Protein AF-A0A671NTY6-F1 (afdb_monomer)

Radius of gyration: 23.22 Å; Cα contacts (8 Å, |Δi|>4): 77; chains: 1; bounding box: 77×32×50 Å

Solvent-accessible surface area (backbone atoms only — not comparable to full-atom values): 9173 Å² total; per-residue (Å²): 123,70,71,63,56,53,53,53,52,53,52,50,50,51,52,50,50,53,51,52,51,48,60,67,63,70,44,87,63,73,70,54,90,64,64,76,49,71,64,59,56,48,35,52,51,48,55,61,68,71,50,69,93,85,66,81,59,80,90,78,82,68,70,74,53,87,90,51,51,73,67,56,34,52,62,60,28,51,63,40,53,51,49,42,53,71,71,69,61,78,55,59,85,88,37,67,64,29,51,35,51,49,51,52,47,52,45,53,53,48,38,56,76,56,50,62,62,73,78,81,52,56,93,71,52,38,65,61,52,53,58,55,63,70,72,64,84,76,87,84,88,84,73,76,70,87,129

Mean predicted aligned error: 14.34 Å

pLDDT: mean 73.39, std 19.18, range [34.59, 98.19]

Structure (mmCIF, N/CA/C/O backbone):
data_AF-A0A671NTY6-F1
#
_entry.id   AF-A0A671NTY6-F1
#
loop_
_atom_site.group_PDB
_atom_site.id
_atom_site.type_symbol
_atom_site.label_atom_id
_atom_site.label_alt_id
_atom_site.label_comp_id
_atom_site.label_asym_id
_atom_site.label_entity_id
_atom_site.label_seq_id
_atom_site.pdbx_PDB_ins_code
_atom_site.Cartn_x
_atom_site.Cartn_y
_atom_site.Cartn_z
_atom_site.occupancy
_atom_site.B_iso_or_equiv
_atom_site.auth_seq_id
_atom_site.auth_comp_id
_atom_site.auth_asym_id
_atom_site.auth_atom_id
_atom_site.pdbx_PDB_model_num
ATOM 1 N N . SER A 1 1 ? -51.303 20.028 30.427 1.00 51.41 1 SER A N 1
ATOM 2 C CA . SER A 1 1 ? -50.524 18.820 30.776 1.00 51.41 1 SER A CA 1
ATOM 3 C C . SER A 1 1 ? -50.197 17.916 29.579 1.00 51.41 1 SER A C 1
ATOM 5 O O . SER A 1 1 ? -49.236 17.171 29.682 1.00 51.41 1 SER A O 1
ATOM 7 N N . GLY A 1 2 ? -50.899 17.985 28.432 1.00 43.72 2 GLY A N 1
ATOM 8 C CA . GLY A 1 2 ? -50.622 17.120 27.263 1.00 43.72 2 GLY A CA 1
ATOM 9 C C . GLY A 1 2 ? -49.342 17.427 26.463 1.00 43.72 2 GLY A C 1
ATOM 10 O O . GLY A 1 2 ? -48.700 16.509 25.963 1.00 43.72 2 GLY A O 1
ATOM 11 N N . SER A 1 3 ? -48.908 18.691 26.387 1.00 46.50 3 SER A N 1
ATOM 12 C CA . SER A 1 3 ? -47.759 19.094 25.550 1.00 46.50 3 SER A CA 1
ATOM 13 C C . SER A 1 3 ? -46.385 18.719 26.132 1.00 46.50 3 SER A C 1
ATOM 15 O O . SER A 1 3 ? -45.440 18.498 25.382 1.00 46.50 3 SER A O 1
ATOM 17 N N . GLN A 1 4 ? -46.263 18.608 27.462 1.00 44.25 4 GLN A N 1
ATOM 18 C CA . GLN A 1 4 ? -45.013 18.200 28.128 1.00 44.25 4 GLN A CA 1
ATOM 19 C C . GLN A 1 4 ? -44.757 16.687 28.018 1.00 44.25 4 GLN A C 1
ATOM 21 O O . GLN A 1 4 ? -43.608 16.267 27.890 1.00 44.25 4 GLN A O 1
ATOM 26 N N . VAL A 1 5 ? -45.818 15.870 28.007 1.00 49.50 5 VAL A N 1
ATOM 27 C CA . VAL A 1 5 ? -45.726 14.405 27.870 1.00 49.50 5 VAL A CA 1
ATOM 28 C C . VAL A 1 5 ? -45.289 14.015 26.454 1.00 49.50 5 VAL A C 1
ATOM 30 O O . VAL A 1 5 ? -44.430 13.147 26.294 1.00 49.50 5 VAL A O 1
ATOM 33 N N . LEU A 1 6 ? -45.802 14.714 25.431 1.00 50.19 6 LEU A N 1
ATOM 34 C CA . LEU A 1 6 ? -45.400 14.511 24.035 1.00 50.19 6 LEU A CA 1
ATOM 35 C C . LEU A 1 6 ? -43.911 14.841 23.821 1.00 50.19 6 LEU A C 1
ATOM 37 O O . LEU A 1 6 ? -43.181 14.055 23.222 1.00 50.19 6 LEU A O 1
ATOM 41 N N . ALA A 1 7 ? -43.435 15.963 24.374 1.00 54.25 7 ALA A N 1
ATOM 42 C CA . ALA A 1 7 ? -42.035 16.384 24.262 1.00 54.25 7 ALA A CA 1
ATOM 43 C C . ALA A 1 7 ? -41.061 15.415 24.959 1.00 54.25 7 ALA A C 1
ATOM 45 O O . ALA A 1 7 ? -39.981 15.131 24.436 1.00 54.25 7 ALA A O 1
ATOM 46 N N . HIS A 1 8 ? -41.446 14.870 26.118 1.00 52.56 8 HIS A N 1
ATOM 47 C CA . HIS A 1 8 ? -40.643 13.876 26.833 1.00 52.56 8 HIS A CA 1
ATOM 48 C C . HIS A 1 8 ? -40.546 12.559 26.047 1.00 52.56 8 HIS A C 1
ATOM 50 O O . HIS A 1 8 ? -39.458 11.999 25.914 1.00 52.56 8 HIS A O 1
ATOM 56 N N . SER A 1 9 ? -41.658 12.103 25.462 1.00 56.59 9 SER A N 1
ATOM 57 C CA . SER A 1 9 ? -41.706 10.878 24.656 1.00 56.59 9 SER A CA 1
ATOM 58 C C . SER A 1 9 ? -40.853 10.983 23.378 1.00 56.59 9 SER A C 1
ATOM 60 O O . SER A 1 9 ? -40.086 10.069 23.076 1.00 56.59 9 SER A O 1
ATOM 62 N N . VAL A 1 10 ? -40.873 12.136 22.695 1.00 69.56 10 VAL A N 1
ATOM 63 C CA . VAL A 1 10 ? -40.034 12.399 21.507 1.00 69.56 10 VAL A CA 1
ATOM 64 C C . VAL A 1 10 ? -38.544 12.462 21.861 1.00 69.56 10 VAL A C 1
ATOM 66 O O . VAL A 1 10 ? -37.714 11.909 21.142 1.00 69.56 10 VAL A O 1
ATOM 69 N N . ARG A 1 11 ? -38.183 13.083 22.991 1.00 72.06 11 ARG A N 1
ATOM 70 C CA . ARG A 1 11 ? -36.784 13.174 23.440 1.00 72.06 11 ARG A CA 1
ATOM 71 C C . ARG A 1 11 ? -36.195 11.800 23.771 1.00 72.06 11 ARG A C 1
ATOM 73 O O . ARG A 1 11 ? -35.061 11.527 23.384 1.00 72.06 11 ARG A O 1
ATOM 80 N N . HIS A 1 12 ? -36.962 10.936 24.438 1.00 73.19 12 HIS A N 1
ATOM 81 C CA . HIS A 1 12 ? -36.549 9.553 24.716 1.00 73.19 12 HIS A CA 1
ATOM 82 C C . HIS A 1 12 ? -36.411 8.729 23.442 1.00 73.19 12 HIS A C 1
ATOM 84 O O . HIS A 1 12 ? -35.427 8.007 23.305 1.00 73.19 12 HIS A O 1
ATOM 90 N N . LEU A 1 13 ? -37.328 8.891 22.484 1.00 76.38 13 LEU A N 1
ATOM 91 C CA . LEU A 1 13 ? -37.248 8.220 21.188 1.00 76.38 13 LEU A CA 1
ATOM 92 C C . LEU A 1 13 ? -35.994 8.643 20.407 1.00 76.38 13 LEU A C 1
ATOM 94 O O . LEU A 1 13 ? -35.284 7.788 19.889 1.00 76.38 13 LEU A O 1
ATOM 98 N N . CYS A 1 14 ? -35.666 9.939 20.380 1.00 77.56 14 CYS A N 1
ATOM 99 C CA . CYS A 1 14 ? -34.442 10.433 19.745 1.00 77.56 14 CYS A CA 1
ATOM 100 C C . CYS A 1 14 ? -33.175 9.893 20.420 1.00 77.56 14 CYS A C 1
ATOM 102 O O . CYS A 1 14 ? -32.259 9.465 19.726 1.00 77.56 14 CYS A O 1
ATOM 104 N N . ILE A 1 15 ? -33.116 9.874 21.756 1.00 76.31 15 ILE A N 1
ATOM 105 C CA . ILE A 1 15 ? -31.965 9.323 22.490 1.00 76.31 15 ILE A CA 1
ATOM 106 C C . ILE A 1 15 ? -31.821 7.821 22.215 1.00 76.31 15 ILE A C 1
ATOM 108 O O . ILE A 1 15 ? -30.713 7.360 21.951 1.00 76.31 15 ILE A O 1
ATOM 112 N N . PHE A 1 16 ? -32.928 7.071 22.201 1.00 77.88 16 PHE A N 1
ATOM 113 C CA . PHE A 1 16 ? -32.929 5.653 21.837 1.00 77.88 16 PHE A CA 1
ATOM 114 C C . PHE A 1 16 ? -32.452 5.427 20.405 1.00 77.88 16 PHE A C 1
ATOM 116 O O . PHE A 1 16 ? -31.610 4.564 20.187 1.00 77.88 16 PHE A O 1
ATOM 123 N N . LEU A 1 17 ? -32.923 6.218 19.438 1.00 76.31 17 LEU A N 1
ATOM 124 C CA . LEU A 1 17 ? -32.464 6.132 18.051 1.00 76.31 17 LEU A CA 1
ATOM 125 C C . LEU A 1 17 ? -30.962 6.409 17.954 1.00 76.31 17 LEU A C 1
ATOM 127 O O . LEU A 1 17 ? -30.249 5.617 17.349 1.00 76.31 17 LEU A O 1
ATOM 131 N N . ILE A 1 18 ? -30.460 7.467 18.597 1.00 73.75 18 ILE A N 1
ATOM 132 C CA . ILE A 1 18 ? -29.028 7.807 18.617 1.00 73.75 18 ILE A CA 1
ATOM 133 C C . ILE A 1 18 ? -28.205 6.673 19.245 1.00 73.75 18 ILE A C 1
ATOM 135 O O . ILE A 1 18 ? -27.191 6.269 18.680 1.00 73.75 18 ILE A O 1
ATOM 139 N N . LEU A 1 19 ? -28.658 6.105 20.367 1.00 68.31 19 LEU A N 1
ATOM 140 C CA . LEU A 1 19 ? -28.009 4.964 21.021 1.00 68.31 19 LEU A CA 1
ATOM 141 C C . LEU A 1 19 ? -28.031 3.708 20.140 1.00 68.31 19 LEU A C 1
ATOM 143 O O . LEU A 1 19 ? -27.002 3.050 20.007 1.00 68.31 19 LEU A O 1
ATOM 147 N N . CYS A 1 20 ? -29.154 3.397 19.489 1.00 66.00 20 CYS A N 1
ATOM 148 C CA . CYS A 1 20 ? -29.262 2.291 18.537 1.00 66.00 20 CYS A CA 1
ATOM 149 C C . CYS A 1 20 ? -28.345 2.497 17.325 1.00 66.00 20 CYS A C 1
ATOM 151 O O . CYS A 1 20 ? -27.676 1.556 16.907 1.00 66.00 20 CYS A O 1
ATOM 153 N N . PHE A 1 21 ? -28.250 3.720 16.799 1.00 58.72 21 PHE A N 1
ATOM 154 C CA . PHE A 1 21 ? -27.309 4.065 15.735 1.00 58.72 21 PHE A CA 1
ATOM 155 C C . PHE A 1 21 ? -25.860 3.882 16.191 1.00 58.72 21 PHE A C 1
ATOM 157 O O . PHE A 1 21 ? -25.085 3.263 15.468 1.00 58.72 21 PHE A O 1
ATOM 164 N N . HIS A 1 22 ? -25.503 4.327 17.399 1.00 57.03 22 HIS A N 1
ATOM 165 C CA . HIS A 1 22 ? -24.177 4.089 17.973 1.00 57.03 22 HIS A CA 1
ATOM 166 C C . HIS A 1 22 ? -23.882 2.599 18.170 1.00 57.03 22 HIS A C 1
ATOM 168 O O . HIS A 1 22 ? -22.777 2.173 17.859 1.00 57.03 22 HIS A O 1
ATOM 174 N N . LEU A 1 23 ? -24.851 1.796 18.617 1.00 55.19 23 LEU A N 1
ATOM 175 C CA . LEU A 1 23 ? -24.705 0.343 18.772 1.00 55.19 23 LEU A CA 1
ATOM 176 C C . LEU A 1 23 ? -24.531 -0.381 17.428 1.00 55.19 23 LEU A C 1
ATOM 178 O O . LEU A 1 23 ? -23.712 -1.293 17.336 1.00 55.19 23 LEU A O 1
ATOM 182 N N . VAL A 1 24 ? -25.236 0.047 16.376 1.00 53.94 24 VAL A N 1
ATOM 183 C CA . VAL A 1 24 ? -25.074 -0.487 15.009 1.00 53.94 24 VAL A CA 1
ATOM 184 C C . VAL A 1 24 ? -23.729 -0.068 14.394 1.00 53.94 24 VAL A C 1
ATOM 186 O O . VAL A 1 24 ? -23.149 -0.831 13.626 1.00 53.94 24 VAL A O 1
ATOM 189 N N . TYR A 1 25 ? -23.198 1.104 14.761 1.00 51.38 25 TYR A N 1
ATOM 190 C CA . TYR A 1 25 ? -21.900 1.611 14.290 1.00 51.38 25 TYR A CA 1
ATOM 191 C C . TYR A 1 25 ? -20.695 1.205 15.161 1.00 51.38 25 TYR A C 1
ATOM 193 O O . TYR A 1 25 ? -19.554 1.442 14.764 1.00 51.38 25 TYR A O 1
ATOM 201 N N . ALA A 1 26 ? -20.923 0.625 16.346 1.00 49.25 26 ALA A N 1
ATOM 202 C CA . ALA A 1 26 ? -19.874 0.229 17.294 1.00 49.25 26 ALA A CA 1
ATOM 203 C C . ALA A 1 26 ? -19.264 -1.155 17.006 1.00 49.25 26 ALA A C 1
ATOM 205 O O . ALA A 1 26 ? -18.250 -1.516 17.602 1.00 49.25 26 ALA A O 1
ATOM 206 N N . GLY A 1 27 ? -19.840 -1.931 16.087 1.00 50.47 27 GLY A N 1
ATOM 207 C CA . GLY A 1 27 ? -19.183 -3.100 15.504 1.00 50.47 27 GLY A CA 1
ATOM 208 C C . GLY A 1 27 ? -18.449 -2.678 14.238 1.00 50.47 27 GLY A C 1
ATOM 209 O O . GLY A 1 27 ? -19.043 -1.983 13.422 1.00 50.47 27 GLY A O 1
ATOM 210 N N . VAL A 1 28 ? -17.179 -3.072 14.077 1.00 51.84 28 VAL A N 1
ATOM 211 C CA . VAL A 1 28 ? -16.362 -2.834 12.866 1.00 51.84 28 VAL A CA 1
ATOM 212 C C . VAL A 1 28 ? -17.249 -2.925 11.609 1.00 51.84 28 VAL A C 1
ATOM 214 O O . VAL A 1 28 ? -17.723 -4.019 11.292 1.00 51.84 28 VAL A O 1
ATOM 217 N N . PRO A 1 29 ? -17.557 -1.803 10.933 1.00 47.38 29 PRO A N 1
ATOM 218 C CA . PRO A 1 29 ? -18.609 -1.794 9.933 1.00 47.38 29 PRO A CA 1
ATOM 219 C C . PRO A 1 29 ? -18.106 -2.458 8.648 1.00 47.38 29 PRO A C 1
ATOM 221 O O . PRO A 1 29 ? -17.091 -2.058 8.089 1.00 47.38 29 PRO A O 1
ATOM 224 N N . GLY A 1 30 ? -18.852 -3.435 8.131 1.00 58.53 30 GLY A N 1
ATOM 225 C CA . GLY A 1 30 ? -18.790 -3.836 6.721 1.00 58.53 30 GLY A CA 1
ATOM 226 C C . GLY A 1 30 ? -17.400 -4.239 6.158 1.00 58.53 30 GLY A C 1
ATOM 227 O O . GLY A 1 30 ? -16.625 -4.896 6.840 1.00 58.53 30 GLY A O 1
ATOM 228 N N . PRO A 1 31 ? -17.107 -3.931 4.877 1.00 69.12 31 PRO A N 1
ATOM 229 C CA . PRO A 1 31 ? -16.383 -4.704 3.830 1.00 69.12 31 PRO A CA 1
ATOM 230 C C . PRO A 1 31 ? -14.957 -5.241 4.093 1.00 69.12 31 PRO A C 1
ATOM 232 O O . PRO A 1 31 ? -14.415 -5.945 3.237 1.00 69.12 31 PRO A O 1
ATOM 235 N N . CYS A 1 32 ? -14.358 -4.993 5.257 1.00 80.19 32 CYS A N 1
ATOM 236 C CA . CYS A 1 32 ? -12.950 -5.262 5.576 1.00 80.19 32 CYS A CA 1
ATOM 237 C C . CYS A 1 32 ? -12.496 -6.707 5.333 1.00 80.19 32 CYS A C 1
ATOM 239 O O . CYS A 1 32 ? -11.388 -6.945 4.850 1.00 80.19 32 CYS A O 1
ATOM 241 N N . LYS A 1 33 ? -13.371 -7.681 5.621 1.00 79.75 33 LYS A N 1
ATOM 242 C CA . LYS A 1 33 ? -13.104 -9.115 5.412 1.00 79.75 33 LYS A CA 1
ATOM 243 C C . LYS A 1 33 ? -12.752 -9.446 3.956 1.00 79.75 33 LYS A C 1
ATOM 245 O O . LYS A 1 33 ? -12.036 -10.411 3.708 1.00 79.75 33 LYS A O 1
ATOM 250 N N . HIS A 1 34 ? -13.259 -8.658 3.010 1.00 82.81 34 HIS A N 1
ATOM 251 C CA . HIS A 1 34 ? -13.113 -8.887 1.575 1.00 82.81 34 HIS A CA 1
ATOM 252 C C . HIS A 1 34 ? -12.301 -7.791 0.868 1.00 82.81 34 HIS A C 1
ATOM 254 O O . HIS A 1 34 ? -12.177 -7.829 -0.354 1.00 82.81 34 HIS A O 1
ATOM 260 N N . SER A 1 35 ? -11.721 -6.833 1.605 1.00 87.00 35 SER A N 1
ATOM 261 C CA . SER A 1 35 ? -10.955 -5.729 1.010 1.00 87.00 35 SER A CA 1
ATOM 262 C C . SER A 1 35 ? -9.667 -6.212 0.339 1.00 87.00 35 SER A C 1
ATOM 264 O O . SER A 1 35 ? -9.295 -5.711 -0.720 1.00 87.00 35 SER A O 1
ATOM 266 N N . VAL A 1 36 ? -8.991 -7.215 0.910 1.00 89.00 36 VAL A N 1
ATOM 267 C CA . VAL A 1 36 ? -7.816 -7.842 0.288 1.00 89.00 36 VAL A CA 1
ATOM 268 C C . VAL A 1 36 ? -8.265 -9.022 -0.569 1.00 89.00 36 VAL A C 1
ATOM 270 O O . VAL A 1 36 ? -8.825 -9.991 -0.065 1.00 89.00 36 VAL A O 1
ATOM 273 N N . THR A 1 37 ? -7.993 -8.956 -1.871 1.00 91.94 37 THR A N 1
ATOM 274 C CA . THR A 1 37 ? -8.345 -9.989 -2.846 1.00 91.94 37 THR A CA 1
ATOM 275 C C . THR A 1 37 ? -7.089 -10.672 -3.390 1.00 91.94 37 THR A C 1
ATOM 277 O O . THR A 1 37 ? -5.963 -10.201 -3.207 1.00 91.94 37 THR A O 1
ATOM 280 N N . GLN A 1 38 ? -7.279 -11.780 -4.109 1.00 95.00 38 GLN A N 1
ATOM 281 C CA . GLN A 1 38 ? -6.190 -12.487 -4.784 1.00 95.00 38 GLN A CA 1
ATOM 282 C C . GLN A 1 38 ? -5.473 -11.616 -5.831 1.00 95.00 38 GLN A C 1
ATOM 284 O O . GLN A 1 38 ? -4.264 -11.764 -6.009 1.00 95.00 38 GLN A O 1
ATOM 289 N N . ASP A 1 39 ? -6.182 -10.695 -6.492 1.00 95.81 39 ASP A N 1
ATOM 290 C CA . ASP A 1 39 ? -5.581 -9.803 -7.491 1.00 95.81 39 ASP A CA 1
ATOM 291 C C . ASP A 1 39 ? -4.535 -8.872 -6.862 1.00 95.81 39 ASP A C 1
ATOM 293 O O . ASP A 1 39 ? -3.440 -8.720 -7.399 1.00 95.81 39 ASP A O 1
ATOM 297 N N . HIS A 1 40 ? -4.799 -8.352 -5.657 1.00 94.06 40 HIS A N 1
ATOM 298 C CA . HIS A 1 40 ? -3.826 -7.538 -4.923 1.00 94.06 40 HIS A CA 1
ATOM 299 C C . HIS A 1 40 ? -2.531 -8.317 -4.637 1.00 94.06 40 HIS A C 1
ATOM 301 O O . HIS A 1 40 ? -1.430 -7.809 -4.862 1.00 94.06 40 HIS A O 1
ATOM 307 N N . LEU A 1 41 ? -2.645 -9.577 -4.205 1.00 94.62 41 LEU A N 1
ATOM 308 C CA . LEU A 1 41 ? -1.486 -10.443 -3.953 1.00 94.62 41 LEU A CA 1
ATOM 309 C C . LEU A 1 41 ? -0.721 -10.761 -5.245 1.00 94.62 41 LEU A C 1
ATOM 311 O O . LEU A 1 41 ? 0.512 -10.832 -5.249 1.00 94.62 41 LEU A O 1
ATOM 315 N N . LEU A 1 42 ? -1.441 -10.933 -6.355 1.00 96.06 42 LEU A N 1
ATOM 316 C CA . LEU A 1 42 ? -0.840 -11.171 -7.660 1.00 96.06 42 LEU A CA 1
ATOM 317 C C . LEU A 1 42 ? -0.093 -9.933 -8.170 1.00 96.06 42 LEU A C 1
ATOM 319 O O . LEU A 1 42 ? 1.029 -10.071 -8.656 1.00 96.06 42 LEU A O 1
ATOM 323 N N . ASN A 1 43 ? -0.661 -8.740 -8.003 1.00 95.12 43 ASN A N 1
ATOM 324 C CA . ASN A 1 43 ? -0.017 -7.470 -8.340 1.00 95.12 43 ASN A CA 1
ATOM 325 C C . ASN A 1 43 ? 1.282 -7.278 -7.544 1.00 95.12 43 ASN A C 1
ATOM 327 O O . ASN A 1 43 ? 2.312 -6.960 -8.137 1.00 95.12 43 ASN A O 1
ATOM 331 N N . LEU A 1 44 ? 1.287 -7.587 -6.241 1.00 92.56 44 LEU A N 1
ATOM 332 C CA . LEU A 1 44 ? 2.510 -7.575 -5.429 1.00 92.56 44 LEU A CA 1
ATOM 333 C C . LEU A 1 44 ? 3.558 -8.574 -5.946 1.00 92.56 44 LEU A C 1
ATOM 335 O O . LEU A 1 44 ? 4.722 -8.220 -6.132 1.00 92.56 44 LEU A O 1
ATOM 339 N N . ARG A 1 45 ? 3.155 -9.818 -6.235 1.00 93.62 45 ARG A N 1
ATOM 340 C CA . ARG A 1 45 ? 4.065 -10.835 -6.787 1.00 93.62 45 ARG A CA 1
ATOM 341 C C . ARG A 1 45 ? 4.656 -10.404 -8.132 1.00 93.62 45 ARG A C 1
ATOM 343 O O . ARG A 1 45 ? 5.831 -10.670 -8.376 1.00 93.62 45 ARG A O 1
ATOM 350 N N . ARG A 1 46 ? 3.865 -9.770 -9.003 1.00 95.12 46 ARG A N 1
ATOM 351 C CA . ARG A 1 46 ? 4.336 -9.230 -10.289 1.00 95.12 46 ARG A CA 1
ATOM 352 C C . ARG A 1 46 ? 5.367 -8.126 -10.073 1.00 95.12 46 ARG A C 1
ATOM 354 O O . ARG A 1 46 ? 6.434 -8.196 -10.668 1.00 95.12 46 ARG A O 1
ATOM 361 N N . LEU A 1 47 ? 5.103 -7.184 -9.164 1.00 92.00 47 LEU A N 1
ATOM 362 C CA . LEU A 1 47 ? 6.060 -6.127 -8.821 1.00 92.00 47 LEU A CA 1
ATOM 363 C C . LEU A 1 47 ? 7.403 -6.693 -8.343 1.00 92.00 47 LEU A C 1
ATOM 365 O O . LEU A 1 47 ? 8.435 -6.217 -8.802 1.00 92.00 47 LEU A O 1
ATOM 369 N N . ILE A 1 48 ? 7.395 -7.726 -7.491 1.00 87.69 48 ILE A N 1
ATOM 370 C CA . ILE A 1 48 ? 8.619 -8.396 -7.012 1.00 87.69 48 ILE A CA 1
ATOM 371 C C . ILE A 1 48 ? 9.366 -9.070 -8.168 1.00 87.69 48 ILE A C 1
ATOM 373 O O . ILE A 1 48 ? 10.573 -8.900 -8.308 1.00 87.69 48 ILE A O 1
ATOM 377 N N . LYS A 1 49 ? 8.656 -9.826 -9.014 1.00 89.75 49 LYS A N 1
ATOM 378 C CA . LYS A 1 49 ? 9.266 -10.545 -10.143 1.00 89.75 49 LYS A CA 1
ATOM 379 C C . LYS A 1 49 ? 9.841 -9.621 -11.213 1.00 89.75 49 LYS A C 1
ATOM 381 O O . LYS A 1 49 ? 10.772 -10.019 -11.901 1.00 89.75 49 LYS A O 1
ATOM 386 N N . ASN A 1 50 ? 9.278 -8.425 -11.354 1.00 90.19 50 ASN A N 1
ATOM 387 C CA . ASN A 1 50 ? 9.704 -7.451 -12.351 1.00 90.19 50 ASN A CA 1
ATOM 388 C C . ASN A 1 50 ? 10.934 -6.640 -11.904 1.00 90.19 50 ASN A C 1
ATOM 390 O O . ASN A 1 50 ? 11.410 -5.815 -12.682 1.00 90.19 50 ASN A O 1
ATOM 394 N N . GLN A 1 51 ? 11.447 -6.848 -10.683 1.00 82.94 51 GLN A N 1
ATOM 395 C CA . GLN A 1 51 ? 12.689 -6.213 -10.240 1.00 82.94 51 GLN A CA 1
ATOM 396 C C . GLN A 1 51 ? 13.918 -6.907 -10.832 1.00 82.94 51 GLN A C 1
ATOM 398 O O . GLN A 1 51 ? 13.956 -8.128 -10.995 1.00 82.94 51 GLN A O 1
ATOM 403 N N . LEU A 1 52 ? 14.952 -6.114 -11.116 1.00 79.25 52 LEU A N 1
ATOM 404 C CA . LEU A 1 52 ? 16.259 -6.627 -11.517 1.00 79.25 52 LEU A CA 1
ATOM 405 C C . LEU A 1 52 ? 16.890 -7.415 -10.361 1.00 79.25 52 LEU A C 1
ATOM 407 O O . LEU A 1 52 ? 16.890 -6.958 -9.222 1.00 79.25 52 LEU A O 1
ATOM 411 N N . GLN A 1 53 ? 17.471 -8.580 -10.664 1.00 71.81 53 GLN A N 1
ATOM 412 C CA . GLN A 1 53 ? 18.123 -9.424 -9.652 1.00 71.81 53 GLN A CA 1
ATOM 413 C C . GLN A 1 53 ? 19.408 -8.797 -9.079 1.00 71.81 53 GLN A C 1
ATOM 415 O O . GLN A 1 53 ? 19.756 -9.079 -7.940 1.00 71.81 53 GLN A O 1
ATOM 420 N N . ASN A 1 54 ? 20.065 -7.907 -9.834 1.00 71.38 54 ASN A N 1
ATOM 421 C CA . ASN A 1 54 ? 21.279 -7.187 -9.431 1.00 71.38 54 ASN A CA 1
ATOM 422 C C . ASN A 1 54 ? 20.999 -5.676 -9.332 1.00 71.38 54 ASN A C 1
ATOM 424 O O . ASN A 1 54 ? 21.515 -4.886 -10.121 1.00 71.38 54 ASN A O 1
ATOM 428 N N . GLY A 1 55 ? 20.096 -5.293 -8.427 1.00 69.31 55 GLY A N 1
ATOM 429 C CA . GLY A 1 55 ? 19.689 -3.899 -8.215 1.00 69.31 55 GLY A CA 1
ATOM 430 C C . GLY A 1 55 ? 20.629 -3.090 -7.309 1.00 69.31 55 GLY A C 1
ATOM 431 O O . GLY A 1 55 ? 21.587 -3.615 -6.749 1.00 69.31 55 GLY A O 1
ATOM 432 N N . CYS A 1 56 ? 20.326 -1.797 -7.156 1.00 79.12 56 CYS A N 1
ATOM 433 C CA . CYS A 1 56 ? 20.949 -0.917 -6.162 1.00 79.12 56 CYS A CA 1
ATOM 434 C C . CYS A 1 56 ? 20.206 -0.990 -4.815 1.00 79.12 56 CYS A C 1
ATOM 436 O O . CYS A 1 56 ? 19.037 -1.382 -4.759 1.0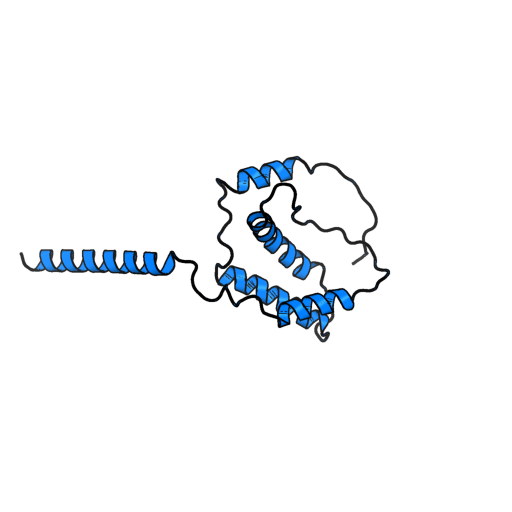0 79.12 56 CYS A O 1
ATOM 438 N N . SER A 1 57 ? 20.876 -0.596 -3.731 1.00 83.19 57 SER A N 1
ATOM 439 C CA . SER A 1 57 ? 20.260 -0.475 -2.405 1.00 83.19 57 SER A CA 1
ATOM 440 C C . SER A 1 57 ? 19.537 0.860 -2.259 1.00 83.19 57 SER A C 1
ATOM 442 O O . SER A 1 57 ? 20.067 1.900 -2.639 1.00 83.19 57 SER A O 1
ATOM 444 N N . ILE A 1 58 ? 18.352 0.843 -1.652 1.00 80.50 58 ILE A N 1
ATOM 445 C CA . ILE A 1 58 ? 17.619 2.054 -1.268 1.00 80.50 58 ILE A CA 1
ATOM 446 C C . ILE A 1 58 ? 17.513 2.144 0.253 1.00 80.50 58 ILE A C 1
ATOM 448 O O . ILE A 1 58 ? 17.321 1.132 0.927 1.00 80.50 58 ILE A O 1
ATOM 452 N N . THR A 1 59 ? 17.581 3.361 0.787 1.00 83.31 59 THR A N 1
ATOM 453 C CA . THR A 1 59 ? 17.323 3.630 2.206 1.00 83.31 59 THR A CA 1
ATOM 454 C C . THR A 1 59 ? 15.895 4.121 2.376 1.00 83.31 59 THR A C 1
ATOM 456 O O . THR A 1 59 ? 15.459 5.045 1.688 1.00 83.31 59 THR A O 1
ATOM 459 N N . TYR A 1 60 ? 15.164 3.514 3.304 1.00 77.94 60 TYR A N 1
ATOM 460 C CA . TYR A 1 60 ? 13.814 3.920 3.664 1.00 77.94 60 TYR A CA 1
ATOM 461 C C . TYR A 1 60 ? 13.541 3.613 5.133 1.00 77.94 60 TYR A C 1
ATOM 463 O O . TYR A 1 60 ? 14.102 2.677 5.699 1.00 77.94 60 TYR A O 1
ATOM 471 N N . THR A 1 61 ? 12.651 4.390 5.741 1.00 83.19 61 THR A N 1
ATOM 472 C CA . THR A 1 61 ? 12.165 4.124 7.095 1.00 83.19 61 THR A CA 1
ATOM 473 C C . THR A 1 61 ? 11.009 3.135 7.034 1.00 83.19 61 THR A C 1
ATOM 475 O O . THR A 1 61 ? 10.095 3.277 6.219 1.00 83.19 61 THR A O 1
ATOM 478 N N . PHE A 1 62 ? 11.035 2.125 7.899 1.00 83.81 62 PHE A N 1
ATOM 479 C CA . PHE A 1 62 ? 9.973 1.132 7.988 1.00 83.81 62 PHE A CA 1
ATOM 480 C C . PHE A 1 62 ? 9.783 0.668 9.424 1.00 83.81 62 PHE A C 1
ATOM 482 O O . PHE A 1 62 ? 10.706 0.727 10.231 1.00 83.81 62 PHE A O 1
ATOM 489 N N . THR A 1 63 ? 8.589 0.170 9.735 1.00 81.19 63 THR A N 1
ATOM 490 C CA . THR A 1 63 ? 8.320 -0.431 11.040 1.00 81.19 63 THR A CA 1
ATOM 491 C C . THR A 1 63 ? 9.156 -1.691 11.224 1.00 81.19 63 THR A C 1
ATOM 493 O O . THR A 1 63 ? 9.067 -2.633 10.430 1.00 81.19 63 THR A O 1
ATOM 496 N N . GLU A 1 64 ? 9.907 -1.748 12.317 1.00 82.75 64 GLU A N 1
ATOM 497 C CA . GLU A 1 64 ? 10.576 -2.964 12.759 1.00 82.75 64 GLU A CA 1
ATOM 498 C C . GLU A 1 64 ? 9.647 -3.822 13.615 1.00 82.75 64 GLU A C 1
ATOM 500 O O . GLU A 1 64 ? 8.820 -3.323 14.378 1.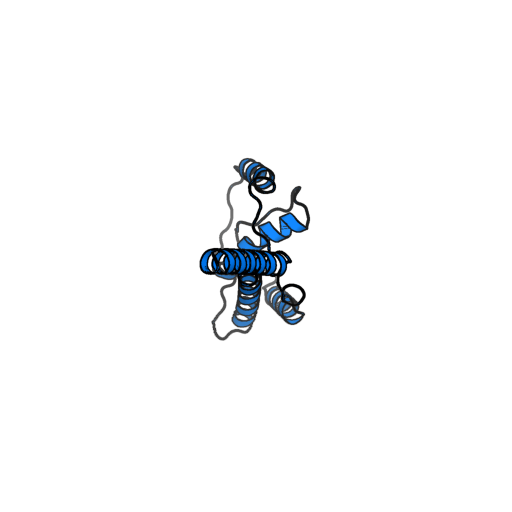00 82.75 64 GLU A O 1
ATOM 505 N N . ARG A 1 6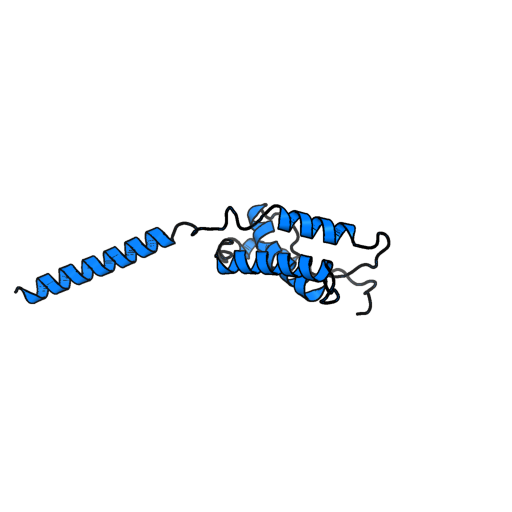5 ? 9.763 -5.147 13.483 1.00 75.94 65 ARG A N 1
ATOM 506 C CA . ARG A 1 65 ? 8.871 -6.062 14.201 1.00 75.94 65 ARG A CA 1
ATOM 507 C C . ARG A 1 65 ? 9.126 -6.062 15.703 1.00 75.94 65 ARG A C 1
ATOM 509 O O . ARG A 1 65 ? 8.158 -6.037 16.457 1.00 75.94 65 ARG A O 1
ATOM 516 N N . GLN A 1 66 ? 10.397 -6.099 16.105 1.00 83.56 66 GLN A N 1
ATOM 517 C CA . GLN A 1 66 ? 10.853 -6.128 17.499 1.00 83.56 66 GLN A CA 1
ATOM 518 C C . GLN A 1 66 ? 9.896 -6.930 18.411 1.00 83.56 66 GLN A C 1
ATOM 520 O O . GLN A 1 66 ? 9.600 -8.090 18.124 1.00 83.56 66 GLN A O 1
ATOM 525 N N . ASN A 1 67 ? 9.356 -6.299 19.458 1.00 81.69 67 ASN A N 1
ATOM 526 C CA . ASN A 1 67 ? 8.435 -6.904 20.425 1.00 81.69 67 ASN A CA 1
ATOM 527 C C . ASN A 1 67 ? 6.950 -6.611 20.131 1.00 81.69 67 ASN A C 1
ATOM 529 O O . ASN A 1 67 ? 6.084 -6.819 20.990 1.00 81.69 67 ASN A O 1
ATOM 533 N N . LEU A 1 68 ? 6.623 -6.104 18.938 1.00 75.31 68 LEU A N 1
ATOM 534 C CA . LEU A 1 68 ? 5.241 -5.844 18.551 1.00 75.31 68 LEU A CA 1
ATOM 535 C C . LEU A 1 68 ? 4.502 -7.165 18.313 1.00 75.31 68 LEU A C 1
ATOM 537 O O . LEU A 1 68 ? 4.999 -8.091 17.666 1.00 75.31 68 LEU A O 1
ATOM 541 N N . SER A 1 69 ? 3.256 -7.236 18.790 1.00 80.81 69 SER A N 1
ATOM 542 C CA . SER A 1 69 ? 2.353 -8.310 18.372 1.00 80.81 69 SER A CA 1
ATOM 543 C C . SER A 1 69 ? 2.166 -8.262 16.853 1.00 80.81 69 SER A C 1
ATOM 545 O O . SER A 1 69 ? 2.302 -7.203 16.241 1.00 80.81 69 SER A O 1
ATOM 547 N N . VAL A 1 70 ? 1.791 -9.386 16.235 1.00 79.88 70 VAL A N 1
ATOM 548 C CA . VAL A 1 70 ? 1.510 -9.430 14.786 1.00 79.88 70 VAL A CA 1
ATOM 549 C C . VAL A 1 70 ? 0.506 -8.347 14.385 1.00 79.88 70 VAL A C 1
ATOM 551 O O . VAL A 1 70 ? 0.700 -7.668 13.383 1.00 79.88 70 VAL A O 1
ATOM 554 N N . VAL A 1 71 ? -0.533 -8.138 15.198 1.00 78.62 71 VAL A N 1
ATOM 555 C CA . VAL A 1 71 ? -1.556 -7.119 14.946 1.00 78.62 71 VAL A CA 1
ATOM 556 C C . VAL A 1 71 ? -0.960 -5.712 15.025 1.00 78.62 71 VAL A C 1
ATOM 558 O O . VAL A 1 71 ? -1.148 -4.932 14.097 1.00 78.62 71 VAL A O 1
ATOM 561 N N . CYS A 1 72 ? -0.214 -5.390 16.086 1.00 76.81 72 CYS A N 1
ATOM 562 C CA . CYS A 1 72 ? 0.401 -4.067 16.250 1.00 76.81 72 CYS A CA 1
ATOM 563 C C . CYS A 1 72 ? 1.437 -3.780 15.157 1.00 76.81 72 CYS A C 1
ATOM 565 O O . CYS A 1 72 ? 1.466 -2.677 14.623 1.00 76.81 72 CYS A O 1
ATOM 567 N N . TYR A 1 73 ? 2.235 -4.780 14.779 1.00 79.75 73 TYR A N 1
ATOM 568 C CA . TYR A 1 73 ? 3.212 -4.660 13.704 1.00 79.75 73 TYR A CA 1
ATOM 569 C C . TYR A 1 73 ? 2.543 -4.332 12.369 1.00 79.75 73 TYR A C 1
ATOM 571 O O . TYR A 1 73 ? 2.939 -3.390 11.691 1.00 79.75 73 TYR A O 1
ATOM 579 N N . VAL A 1 74 ? 1.488 -5.072 12.013 1.00 83.44 74 VAL A N 1
ATOM 580 C CA . VAL A 1 74 ? 0.741 -4.826 10.776 1.00 83.44 74 VAL A CA 1
ATOM 581 C C . VAL A 1 74 ? 0.114 -3.431 10.798 1.00 83.44 74 VAL A C 1
ATOM 583 O O . VAL A 1 74 ? 0.283 -2.688 9.837 1.00 83.44 74 VAL A O 1
ATOM 586 N N . LYS A 1 75 ? -0.538 -3.026 11.896 1.00 80.69 75 LYS A N 1
ATOM 587 C CA . LYS A 1 75 ? -1.092 -1.666 12.029 1.00 80.69 75 LYS A CA 1
ATOM 588 C C . LYS A 1 75 ? -0.030 -0.583 11.809 1.00 80.69 75 LYS A C 1
ATOM 590 O O . LYS A 1 75 ? -0.274 0.354 11.053 1.00 80.69 75 LYS A O 1
ATOM 595 N N . ALA A 1 76 ? 1.128 -0.728 12.452 1.00 79.00 76 ALA A N 1
ATOM 596 C CA . ALA A 1 76 ? 2.221 0.233 12.374 1.00 79.00 76 ALA A CA 1
ATOM 597 C C . ALA A 1 76 ? 2.888 0.256 10.989 1.00 79.00 76 ALA A C 1
ATOM 599 O O . ALA A 1 76 ? 3.265 1.325 10.528 1.00 79.00 76 ALA A O 1
ATOM 600 N N . ALA A 1 77 ? 2.962 -0.879 10.285 1.00 85.19 77 ALA A N 1
ATOM 601 C CA . ALA A 1 77 ? 3.589 -0.969 8.965 1.00 85.19 77 ALA A CA 1
ATOM 602 C C . ALA A 1 77 ? 2.763 -0.328 7.836 1.00 85.19 77 ALA A C 1
ATOM 604 O O . ALA A 1 77 ? 3.332 0.165 6.863 1.00 85.19 77 ALA A O 1
ATOM 605 N N . PHE A 1 78 ? 1.429 -0.327 7.927 1.00 84.00 78 PHE A N 1
ATOM 606 C CA . PHE A 1 78 ? 0.546 0.137 6.845 1.00 84.00 78 PHE A CA 1
ATOM 607 C C . PHE A 1 78 ? 0.823 1.571 6.338 1.00 84.00 78 PHE A C 1
ATOM 609 O O . PHE A 1 78 ? 0.900 1.746 5.116 1.00 84.00 78 PHE A O 1
ATOM 616 N N . PRO A 1 79 ? 1.026 2.584 7.207 1.00 85.25 79 PRO A N 1
ATOM 617 C CA . PRO A 1 79 ? 1.429 3.924 6.784 1.00 85.25 79 PRO A CA 1
ATOM 618 C C . PRO A 1 79 ? 2.748 3.929 5.998 1.00 85.25 79 PRO A C 1
ATOM 620 O O . PRO A 1 79 ? 2.815 4.521 4.921 1.00 85.25 79 PRO A O 1
ATOM 623 N N . HIS A 1 80 ? 3.766 3.209 6.482 1.00 86.62 80 HIS A N 1
ATOM 624 C CA . HIS A 1 80 ? 5.077 3.135 5.827 1.00 86.62 80 HIS A CA 1
ATOM 625 C C . HIS A 1 80 ? 5.015 2.394 4.484 1.00 86.62 80 HIS A C 1
ATOM 627 O O . HIS A 1 80 ? 5.692 2.775 3.531 1.00 86.62 80 HIS A O 1
ATOM 633 N N . ILE A 1 81 ? 4.162 1.370 4.355 1.00 88.38 81 ILE A N 1
ATOM 634 C CA . ILE A 1 81 ? 3.914 0.707 3.064 1.00 88.38 81 ILE A CA 1
ATOM 635 C C . ILE A 1 81 ? 3.323 1.705 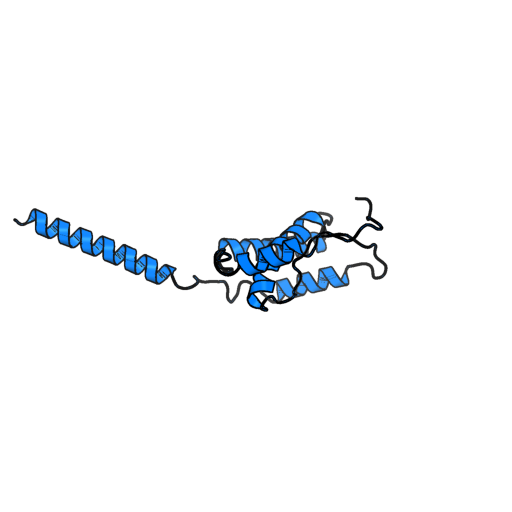2.059 1.00 88.38 81 ILE A C 1
ATOM 637 O O . ILE A 1 81 ? 3.769 1.757 0.912 1.00 88.38 81 ILE A O 1
ATOM 641 N N . LEU A 1 82 ? 2.334 2.509 2.465 1.00 90.12 82 LEU A N 1
ATOM 642 C CA . LEU A 1 82 ? 1.740 3.512 1.579 1.00 90.12 82 LEU A CA 1
ATOM 643 C C . LEU A 1 82 ? 2.761 4.579 1.166 1.00 90.12 82 LEU A C 1
ATOM 645 O O . LEU A 1 82 ? 2.809 4.966 -0.004 1.00 90.12 82 LEU A O 1
ATOM 649 N N . GLU A 1 83 ? 3.593 5.028 2.104 1.00 88.62 83 GLU A N 1
ATOM 650 C CA . GLU A 1 83 ? 4.689 5.958 1.834 1.00 88.62 83 GLU A CA 1
ATOM 651 C C . GLU A 1 83 ? 5.682 5.387 0.814 1.00 88.62 83 GLU A C 1
ATOM 653 O O . GLU A 1 83 ? 5.992 6.051 -0.179 1.00 88.62 83 GLU A O 1
ATOM 658 N N . LEU A 1 84 ? 6.119 4.137 0.986 1.00 87.94 84 LEU A N 1
ATOM 659 C CA . LEU A 1 84 ? 7.002 3.452 0.039 1.00 87.94 84 LEU A CA 1
ATOM 660 C C . LEU A 1 84 ? 6.387 3.357 -1.356 1.00 87.94 84 LEU A C 1
ATOM 662 O O . LEU A 1 84 ? 7.036 3.704 -2.347 1.00 87.94 84 LEU A O 1
ATOM 666 N N . LEU A 1 85 ? 5.120 2.945 -1.449 1.00 91.69 85 LEU A N 1
ATOM 667 C CA . LEU A 1 85 ? 4.409 2.879 -2.726 1.00 91.69 85 LEU A CA 1
ATOM 668 C C . LEU A 1 85 ? 4.327 4.259 -3.400 1.00 91.69 85 LEU A C 1
ATOM 670 O O . LEU A 1 85 ? 4.331 4.353 -4.629 1.00 91.69 85 LEU A O 1
ATOM 674 N N . ASN A 1 86 ? 4.229 5.337 -2.621 1.00 91.75 86 ASN A N 1
ATOM 675 C CA . ASN A 1 86 ? 4.158 6.704 -3.135 1.00 91.75 86 ASN A CA 1
ATOM 676 C C . ASN A 1 86 ? 5.510 7.282 -3.552 1.00 91.75 86 ASN A C 1
ATOM 678 O O . ASN A 1 86 ? 5.563 8.025 -4.532 1.00 91.75 86 ASN A O 1
ATOM 682 N N . THR A 1 87 ? 6.580 6.939 -2.843 1.00 86.94 87 THR A N 1
ATOM 683 C CA . THR A 1 87 ? 7.882 7.601 -2.991 1.00 86.94 87 THR A CA 1
ATOM 684 C C . THR A 1 87 ? 8.888 6.782 -3.794 1.00 86.94 87 THR A C 1
ATOM 686 O O . THR A 1 87 ? 9.593 7.358 -4.625 1.00 86.94 87 THR A O 1
ATOM 689 N N . GLN A 1 88 ? 8.921 5.462 -3.593 1.00 87.12 88 GLN A N 1
ATOM 690 C CA . GLN A 1 88 ? 9.934 4.567 -4.164 1.00 87.12 88 GLN A CA 1
ATOM 691 C C . GLN A 1 88 ? 9.421 3.798 -5.390 1.00 87.12 88 GLN A C 1
ATOM 693 O O . GLN A 1 88 ? 10.157 3.591 -6.349 1.00 87.12 88 GLN A O 1
ATOM 698 N N . PHE A 1 89 ? 8.137 3.426 -5.424 1.00 89.75 89 PHE A N 1
ATOM 699 C CA . PHE A 1 89 ? 7.549 2.660 -6.534 1.00 89.75 89 PHE A CA 1
ATOM 700 C C . PHE A 1 89 ? 7.114 3.589 -7.682 1.00 89.75 89 PHE A C 1
ATOM 702 O O . PHE A 1 89 ? 5.922 3.806 -7.926 1.00 89.75 89 PHE A O 1
ATOM 709 N N . ARG A 1 90 ? 8.096 4.175 -8.377 1.00 90.56 90 ARG A N 1
ATOM 710 C CA . ARG A 1 90 ? 7.887 5.108 -9.495 1.00 90.56 90 ARG A CA 1
ATOM 711 C C . ARG A 1 90 ? 8.031 4.382 -10.830 1.00 90.56 90 ARG A C 1
ATOM 713 O O . ARG A 1 90 ? 9.117 3.954 -11.198 1.00 90.56 90 ARG A O 1
ATOM 720 N N . TYR A 1 91 ? 6.933 4.296 -11.573 1.00 93.62 91 TYR A N 1
ATOM 721 C CA . TYR A 1 91 ? 6.883 3.661 -12.889 1.00 93.62 91 TYR A CA 1
ATOM 722 C C . TYR A 1 91 ? 6.240 4.597 -13.919 1.00 93.62 91 TYR A C 1
ATOM 724 O O . TYR A 1 91 ? 5.465 5.485 -13.554 1.00 93.62 91 TYR A O 1
ATOM 732 N N . ALA A 1 92 ? 6.541 4.389 -15.204 1.00 96.00 92 ALA A N 1
ATOM 733 C CA . ALA A 1 92 ? 5.895 5.108 -16.302 1.00 96.00 92 ALA A CA 1
ATOM 734 C C . ALA A 1 92 ? 4.374 4.867 -16.282 1.00 96.00 92 ALA A C 1
ATOM 736 O O . ALA A 1 92 ? 3.933 3.747 -16.022 1.00 96.00 92 ALA A O 1
ATOM 737 N N . LYS A 1 93 ? 3.568 5.913 -16.514 1.00 95.69 93 LYS A N 1
ATOM 738 C CA . LYS A 1 93 ? 2.103 5.892 -16.294 1.00 95.69 93 LYS A CA 1
ATOM 739 C C . LYS A 1 93 ? 1.355 4.858 -17.143 1.00 95.69 93 LYS A C 1
ATOM 741 O O . LYS A 1 93 ? 0.287 4.401 -16.753 1.00 95.69 93 LYS A O 1
ATOM 746 N N . ASP A 1 9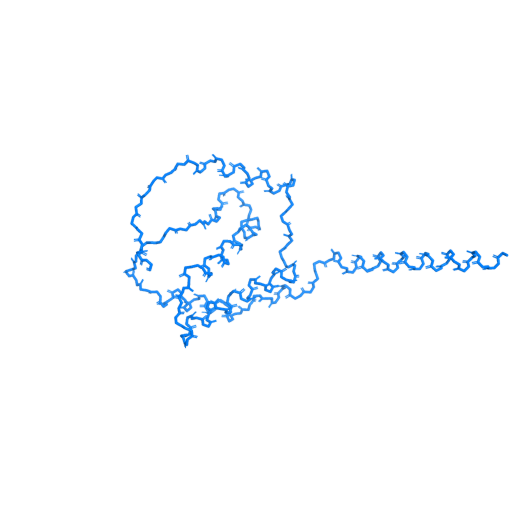4 ? 1.906 4.525 -18.296 1.00 96.31 94 ASP A N 1
ATOM 747 C CA . ASP A 1 94 ? 1.407 3.541 -19.252 1.00 96.31 94 ASP A CA 1
ATOM 748 C C . ASP A 1 94 ? 1.850 2.102 -18.932 1.00 96.31 94 ASP A C 1
ATOM 750 O O . ASP A 1 94 ? 1.332 1.155 -19.517 1.00 96.31 94 ASP A O 1
ATOM 754 N N . SER A 1 95 ? 2.767 1.912 -17.979 1.00 97.38 95 SER A N 1
ATOM 755 C CA . SER A 1 95 ? 3.271 0.588 -17.613 1.00 97.38 95 SER A CA 1
ATOM 756 C C . SER A 1 95 ? 2.310 -0.205 -16.723 1.00 97.38 95 SER A C 1
ATOM 758 O O . SER A 1 95 ? 1.598 0.328 -15.866 1.00 97.38 95 SER A O 1
ATOM 760 N N . ASP A 1 96 ? 2.374 -1.530 -16.836 1.00 97.94 96 ASP A N 1
ATOM 761 C CA . ASP A 1 96 ? 1.654 -2.432 -15.940 1.00 97.94 96 ASP A CA 1
ATOM 762 C C . ASP A 1 96 ? 2.092 -2.292 -14.475 1.00 97.94 96 ASP A C 1
ATOM 764 O O . ASP A 1 96 ? 1.249 -2.318 -13.579 1.00 97.94 96 ASP A O 1
ATOM 768 N N . ASN A 1 97 ? 3.381 -2.047 -14.211 1.00 96.50 97 ASN A N 1
ATOM 769 C CA . ASN A 1 97 ? 3.876 -1.815 -12.850 1.00 96.50 97 ASN A CA 1
ATOM 770 C C . ASN A 1 97 ? 3.232 -0.578 -12.210 1.00 96.50 97 ASN A C 1
ATOM 772 O O . ASN A 1 97 ? 2.873 -0.619 -11.032 1.00 96.50 97 ASN A O 1
ATOM 776 N N . TYR A 1 98 ? 3.008 0.492 -12.982 1.00 97.69 98 TYR A N 1
ATOM 777 C CA . TYR A 1 98 ? 2.261 1.657 -12.505 1.00 97.69 98 TYR A CA 1
ATOM 778 C C . TYR A 1 98 ? 0.831 1.278 -12.105 1.00 97.69 98 TYR A C 1
ATOM 780 O O . TYR A 1 98 ? 0.373 1.644 -11.019 1.00 97.69 98 TYR A O 1
ATOM 788 N N . ARG A 1 99 ? 0.143 0.480 -12.932 1.00 98.19 99 ARG A N 1
ATOM 789 C CA . ARG A 1 99 ? -1.215 -0.011 -12.641 1.00 98.19 99 ARG A CA 1
ATOM 790 C C . ARG A 1 99 ? -1.253 -0.885 -11.384 1.00 98.19 99 ARG A C 1
ATOM 792 O O . ARG A 1 99 ? -2.133 -0.694 -10.543 1.00 98.19 99 ARG A O 1
ATOM 799 N N . TYR A 1 100 ? -0.290 -1.791 -11.216 1.00 97.94 100 TYR A N 1
ATOM 800 C CA . TYR A 1 100 ? -0.170 -2.658 -10.038 1.00 97.94 100 TYR A CA 1
ATOM 801 C C . TYR A 1 100 ? 0.082 -1.852 -8.763 1.00 97.94 100 TYR A C 1
ATOM 803 O O . TYR A 1 100 ? -0.615 -2.039 -7.765 1.00 97.94 100 TYR A O 1
ATOM 811 N N . THR A 1 101 ? 1.023 -0.907 -8.799 1.00 97.38 101 THR A N 1
ATOM 812 C CA . THR A 1 101 ? 1.302 -0.013 -7.670 1.00 97.38 101 THR A CA 1
ATOM 813 C C . THR A 1 101 ? 0.076 0.824 -7.308 1.00 97.38 101 THR A C 1
ATOM 815 O O . THR A 1 101 ? -0.239 0.956 -6.127 1.00 97.38 101 THR A O 1
ATOM 818 N N . ASN A 1 102 ? -0.659 1.347 -8.293 1.00 97.94 102 ASN A N 1
ATOM 819 C CA . ASN A 1 102 ? -1.863 2.134 -8.028 1.00 97.94 102 ASN A CA 1
ATOM 820 C C . ASN A 1 102 ? -3.006 1.287 -7.440 1.00 97.94 102 ASN A C 1
ATOM 822 O O . ASN A 1 102 ? -3.707 1.742 -6.540 1.00 97.94 102 ASN A O 1
ATOM 826 N N . SER A 1 103 ? -3.153 0.034 -7.883 1.00 97.94 103 SER A N 1
ATOM 827 C CA . SER A 1 103 ? -4.082 -0.931 -7.276 1.00 97.94 103 SER A CA 1
ATOM 828 C C . SER A 1 103 ? -3.780 -1.144 -5.785 1.00 97.94 103 SER A C 1
ATOM 830 O O . SER A 1 103 ? -4.687 -1.054 -4.956 1.00 97.94 103 SER A O 1
ATOM 832 N N . LEU A 1 104 ? -2.505 -1.321 -5.418 1.00 97.38 104 LEU A N 1
ATOM 833 C CA . LEU A 1 104 ? -2.092 -1.491 -4.018 1.00 97.38 104 LEU A CA 1
ATOM 834 C C . LEU A 1 104 ? -2.283 -0.217 -3.177 1.00 97.38 104 LEU A C 1
ATOM 836 O O . LEU A 1 104 ? -2.709 -0.306 -2.027 1.00 97.38 104 LEU A O 1
ATOM 840 N N . LYS A 1 105 ? -2.032 0.971 -3.742 1.00 97.25 105 LYS A N 1
ATOM 841 C CA . LYS A 1 105 ? -2.335 2.250 -3.073 1.00 97.25 105 LYS A CA 1
ATOM 842 C C . LYS A 1 105 ? -3.824 2.380 -2.776 1.00 97.25 105 LYS A C 1
ATOM 844 O O . LYS A 1 105 ? -4.203 2.654 -1.641 1.00 97.25 105 LYS A O 1
ATOM 849 N N . ASN A 1 106 ? -4.662 2.128 -3.781 1.00 96.50 106 ASN A N 1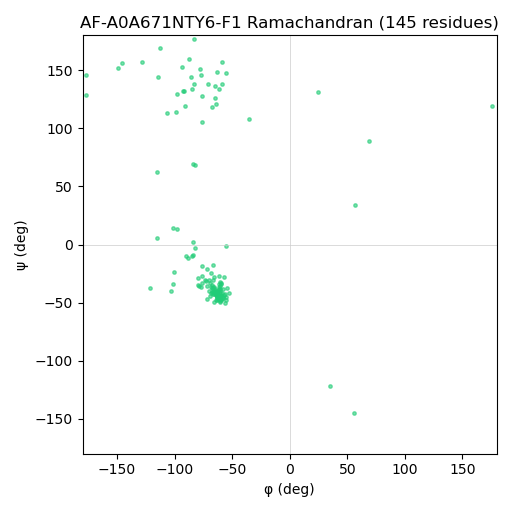
ATOM 850 C CA . ASN A 1 106 ? -6.115 2.197 -3.649 1.00 96.50 106 ASN A CA 1
ATOM 851 C C . ASN A 1 106 ? -6.635 1.214 -2.596 1.00 96.50 106 ASN A C 1
ATOM 853 O O . ASN A 1 106 ? -7.511 1.576 -1.815 1.00 96.50 106 ASN A O 1
ATOM 857 N N . LEU A 1 107 ? -6.065 0.007 -2.513 1.00 94.25 107 LEU A N 1
ATOM 858 C CA . LEU A 1 107 ? -6.367 -0.937 -1.437 1.00 94.25 107 LEU A CA 1
ATOM 859 C C . LEU A 1 107 ? -6.117 -0.323 -0.051 1.00 94.25 107 LEU A C 1
ATOM 861 O O . LEU A 1 107 ? -6.993 -0.389 0.810 1.00 94.25 107 LEU A O 1
ATOM 865 N N . ILE A 1 108 ? -4.945 0.277 0.169 1.00 90.12 108 ILE A N 1
ATOM 866 C CA . ILE A 1 108 ? -4.601 0.864 1.471 1.00 90.12 108 ILE A CA 1
ATOM 867 C C . ILE A 1 108 ? -5.511 2.061 1.787 1.00 90.12 108 ILE A C 1
ATOM 869 O O . ILE A 1 108 ? -6.038 2.149 2.897 1.00 90.12 108 ILE A O 1
ATOM 873 N N . TYR A 1 109 ? -5.780 2.937 0.813 1.00 91.19 109 TYR A N 1
ATOM 874 C CA . TYR A 1 109 ? -6.747 4.029 0.981 1.00 91.19 109 TYR A CA 1
ATOM 875 C C . TYR A 1 109 ? -8.146 3.509 1.338 1.00 91.19 109 TYR A C 1
ATOM 877 O O . TYR A 1 109 ? -8.795 4.044 2.240 1.00 91.19 109 TYR A O 1
ATOM 885 N N . ASN A 1 110 ? -8.596 2.431 0.694 1.00 89.06 110 ASN A N 1
ATOM 886 C CA . ASN A 1 110 ? -9.881 1.802 0.992 1.00 89.06 110 ASN A CA 1
ATOM 887 C C . ASN A 1 110 ? -9.919 1.245 2.420 1.00 89.06 110 ASN A C 1
ATOM 889 O O . ASN A 1 110 ? -10.874 1.515 3.142 1.00 89.06 110 ASN A O 1
ATOM 893 N N . ILE A 1 111 ? -8.863 0.557 2.863 1.00 86.25 111 ILE A N 1
ATOM 894 C CA . ILE A 1 111 ? -8.738 0.037 4.235 1.00 86.25 111 ILE A CA 1
ATOM 895 C C . ILE A 1 111 ? -8.871 1.157 5.278 1.00 86.25 111 ILE A C 1
ATOM 897 O O . ILE A 1 111 ? -9.587 0.985 6.268 1.00 86.25 111 ILE A O 1
ATOM 901 N N . TYR A 1 112 ? -8.248 2.317 5.050 1.00 84.38 112 TYR A N 1
ATOM 902 C CA . TYR A 1 112 ? -8.378 3.467 5.952 1.00 84.38 112 TYR A CA 1
ATOM 903 C C . TYR A 1 112 ? -9.751 4.140 5.880 1.00 84.38 112 TYR A C 1
ATOM 905 O O . TYR A 1 112 ? -10.365 4.393 6.918 1.00 84.38 112 TYR A O 1
ATOM 913 N N . SER A 1 113 ? -10.260 4.406 4.674 1.00 85.06 113 SER A N 1
ATOM 914 C CA . SER A 1 113 ? -11.564 5.064 4.487 1.00 85.06 113 SER A CA 1
ATOM 915 C C . SER A 1 113 ? -12.724 4.245 5.065 1.00 85.06 113 SER A C 1
ATOM 917 O O . SER A 1 113 ? -13.654 4.812 5.635 1.00 85.06 113 SER A O 1
ATOM 919 N N . GLN A 1 114 ? -12.624 2.914 5.004 1.00 83.62 114 GLN A N 1
ATOM 920 C CA . GLN A 1 114 ? -13.590 1.966 5.566 1.00 83.62 114 GLN A CA 1
ATOM 921 C C . GLN A 1 114 ? -13.358 1.682 7.058 1.00 83.62 114 GLN A C 1
ATOM 923 O O . GLN A 1 114 ? -14.085 0.884 7.640 1.00 83.62 114 GLN A O 1
ATOM 928 N N . ARG A 1 115 ? -12.367 2.330 7.693 1.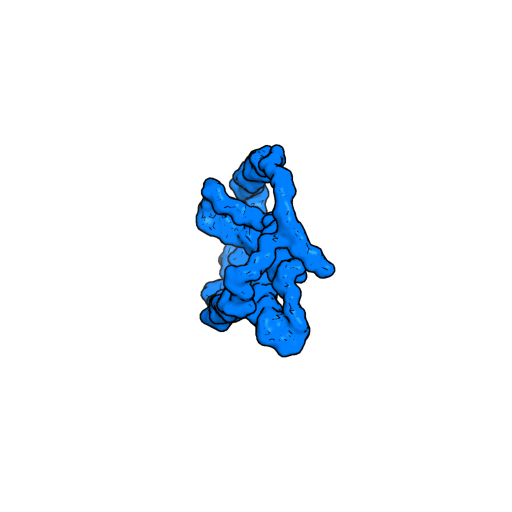00 80.50 115 ARG A N 1
ATOM 929 C CA . ARG A 1 115 ? -12.025 2.151 9.116 1.00 80.50 115 ARG A CA 1
ATOM 930 C C . ARG A 1 115 ? -11.703 0.691 9.483 1.00 80.50 115 ARG A C 1
ATOM 932 O O . ARG A 1 115 ? -11.959 0.261 10.604 1.00 80.50 115 ARG A O 1
ATOM 939 N N . CYS A 1 116 ? -11.102 -0.060 8.557 1.00 82.19 116 CYS A N 1
ATOM 940 C CA . CYS A 1 116 ? -10.726 -1.463 8.768 1.00 82.19 116 CYS A CA 1
ATOM 941 C C . CYS A 1 116 ? -9.537 -1.639 9.715 1.00 82.19 116 CYS A C 1
ATOM 943 O O . CYS A 1 116 ? -9.349 -2.712 10.287 1.00 82.19 116 CYS A O 1
ATOM 945 N N . ILE A 1 117 ? -8.734 -0.588 9.878 1.00 78.75 117 ILE A N 1
ATOM 946 C CA . ILE A 1 117 ? -7.695 -0.506 10.897 1.00 78.75 117 ILE A CA 1
ATOM 947 C C . ILE A 1 117 ? -8.198 0.469 11.964 1.00 78.75 117 ILE A C 1
ATOM 949 O O . ILE A 1 117 ? -8.355 1.654 11.656 1.00 78.75 117 ILE A O 1
ATOM 953 N N . PRO A 1 118 ? -8.485 0.004 13.194 1.00 70.62 118 PRO A N 1
ATOM 954 C CA . PRO A 1 118 ? -8.853 0.908 14.272 1.00 70.62 118 PRO A CA 1
ATOM 955 C C . PRO A 1 118 ? -7.675 1.845 14.578 1.00 70.62 118 PRO A C 1
ATOM 957 O O . PRO A 1 118 ? -6.521 1.425 14.426 1.00 70.62 118 PRO A O 1
ATOM 960 N N . PRO A 1 119 ? -7.945 3.092 15.006 1.00 63.28 119 PRO A N 1
ATOM 961 C CA . PRO A 1 119 ? -6.892 4.024 15.388 1.00 63.28 119 PRO A CA 1
ATOM 962 C C . PRO A 1 119 ? -6.001 3.409 16.471 1.00 63.28 119 PRO A C 1
ATOM 964 O O . PRO A 1 119 ? -6.456 2.609 17.295 1.00 63.28 119 PRO A O 1
ATOM 967 N N . ILE A 1 120 ? -4.721 3.772 16.436 1.00 60.53 120 ILE A N 1
ATOM 968 C CA . ILE A 1 120 ? -3.755 3.391 17.465 1.00 60.53 120 ILE A CA 1
ATOM 969 C C . ILE A 1 120 ? -4.224 4.044 18.764 1.00 60.53 120 ILE A C 1
ATOM 971 O O . ILE A 1 120 ? -4.391 5.259 18.822 1.00 60.53 120 ILE A O 1
ATOM 975 N N . ASN A 1 121 ? -4.497 3.237 19.789 1.00 60.38 121 ASN A N 1
ATOM 976 C CA . ASN A 1 121 ? -4.828 3.778 21.101 1.00 60.38 121 ASN A CA 1
ATOM 977 C C . ASN A 1 121 ? -3.533 4.267 21.752 1.00 60.38 121 ASN A C 1
ATOM 979 O O . ASN A 1 121 ? -2.723 3.448 22.183 1.00 60.38 121 ASN A O 1
ATOM 983 N N . GLU A 1 122 ? -3.328 5.580 21.805 1.00 53.81 122 GLU A N 1
ATOM 984 C CA . GLU A 1 122 ? -2.077 6.176 22.271 1.00 53.81 122 GLU A CA 1
ATOM 985 C C . GLU A 1 122 ? -1.754 5.808 23.734 1.00 53.81 122 GLU A C 1
ATOM 987 O O . GLU A 1 122 ? -0.622 5.464 24.061 1.00 53.81 122 GLU A O 1
ATOM 992 N N . GLU A 1 123 ? -2.743 5.692 24.614 1.00 52.31 123 GLU A N 1
ATOM 993 C CA . GLU A 1 123 ? -2.485 5.332 26.019 1.00 52.31 123 GLU A CA 1
ATOM 994 C C . GLU A 1 123 ? -1.945 3.899 26.216 1.00 52.31 123 GLU A C 1
ATOM 996 O O . GLU A 1 123 ? -1.375 3.600 27.263 1.00 52.31 123 GLU A O 1
ATOM 1001 N N . ILE A 1 124 ? -2.096 3.007 25.226 1.00 54.66 124 ILE A N 1
ATOM 1002 C CA . ILE A 1 124 ? -1.748 1.574 25.337 1.00 54.66 124 ILE A CA 1
ATOM 1003 C C . ILE A 1 124 ? -0.707 1.140 24.289 1.00 54.66 124 ILE A C 1
ATOM 1005 O O . ILE A 1 124 ? 0.166 0.312 24.561 1.00 54.66 124 ILE A O 1
ATOM 1009 N N . GLU A 1 125 ? -0.798 1.670 23.069 1.00 54.81 125 GLU A N 1
ATOM 1010 C CA . GLU A 1 125 ? 0.041 1.303 21.922 1.00 54.81 125 GLU A CA 1
ATOM 1011 C C . GLU A 1 125 ? 1.180 2.325 21.676 1.00 54.81 125 GLU A C 1
ATOM 1013 O O . GLU A 1 125 ? 2.229 1.942 21.145 1.00 54.81 125 GLU A O 1
ATOM 1018 N N . VAL A 1 126 ? 1.054 3.592 22.114 1.00 51.03 126 VAL A N 1
ATOM 1019 C CA . VAL A 1 126 ? 2.124 4.607 21.960 1.00 51.03 126 VAL A CA 1
ATOM 1020 C C . VAL A 1 126 ? 3.225 4.454 23.012 1.00 51.03 126 VAL A C 1
ATOM 1022 O O . VAL A 1 126 ? 4.385 4.672 22.677 1.00 51.03 126 VAL A O 1
ATOM 1025 N N . THR A 1 127 ? 2.946 3.932 24.213 1.00 48.12 127 THR A N 1
ATOM 1026 C CA . THR A 1 127 ? 3.998 3.616 25.209 1.00 48.12 127 THR A CA 1
ATOM 1027 C C . THR A 1 127 ? 5.016 2.603 24.677 1.00 48.12 127 THR A C 1
ATOM 1029 O O . THR A 1 127 ? 6.199 2.697 24.985 1.00 48.12 127 THR A O 1
ATOM 1032 N N . LYS A 1 128 ? 4.576 1.657 23.833 1.00 45.72 128 LYS A N 1
ATOM 1033 C CA . LYS A 1 128 ? 5.468 0.698 23.160 1.00 45.72 128 LYS A CA 1
ATOM 1034 C C . LYS A 1 128 ? 6.164 1.301 21.943 1.00 45.72 128 LYS A C 1
ATOM 1036 O O . LYS A 1 128 ? 7.308 0.966 21.690 1.00 45.72 128 LYS A O 1
ATOM 1041 N N . SER A 1 129 ? 5.494 2.186 21.210 1.00 44.97 129 SER A N 1
ATOM 1042 C CA . SER A 1 129 ? 6.031 2.783 19.978 1.00 44.97 129 SER A CA 1
ATOM 1043 C C . SER A 1 129 ? 7.058 3.893 20.253 1.00 44.97 129 SER A C 1
ATOM 1045 O O . SER 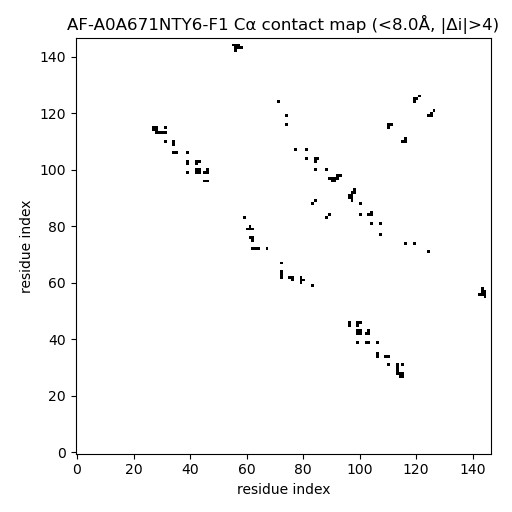A 1 129 ? 8.055 3.993 19.545 1.00 44.97 129 SER A O 1
ATOM 1047 N N . ILE A 1 130 ? 6.859 4.692 21.309 1.00 44.03 130 ILE A N 1
ATOM 1048 C CA . ILE A 1 130 ? 7.799 5.737 21.753 1.00 44.03 130 ILE A CA 1
ATOM 1049 C C . ILE A 1 130 ? 9.091 5.125 22.294 1.00 44.03 130 ILE A C 1
ATOM 1051 O O . ILE A 1 130 ? 10.164 5.628 21.983 1.00 44.03 130 ILE A O 1
ATOM 1055 N N . PHE A 1 131 ? 9.006 4.030 23.058 1.00 39.62 131 PHE A N 1
ATOM 1056 C CA . PHE A 1 131 ? 10.192 3.357 23.602 1.00 39.62 131 PHE A CA 1
ATOM 1057 C C . PHE A 1 131 ? 11.154 2.913 22.489 1.00 39.62 131 PHE A C 1
ATOM 1059 O O . PHE A 1 131 ? 12.362 3.068 22.614 1.00 39.62 131 PHE A O 1
ATOM 1066 N N . ILE A 1 132 ? 10.597 2.448 21.368 1.00 46.66 132 ILE A N 1
ATOM 1067 C CA . ILE A 1 132 ? 11.348 1.974 20.201 1.00 46.66 132 ILE A CA 1
ATOM 1068 C C . ILE A 1 132 ? 12.018 3.134 19.450 1.00 46.66 132 ILE A C 1
ATOM 1070 O O . ILE A 1 132 ? 13.135 2.990 18.965 1.00 46.66 132 ILE A O 1
ATOM 1074 N N . LEU A 1 133 ? 11.371 4.304 19.375 1.00 42.75 133 LEU A N 1
ATOM 1075 C CA . LEU A 1 133 ? 11.931 5.469 18.682 1.00 42.75 133 LEU A CA 1
ATOM 1076 C C . LEU A 1 133 ? 13.186 6.022 19.383 1.00 42.75 133 LEU A C 1
ATOM 1078 O O . LEU A 1 133 ? 14.075 6.542 18.712 1.00 42.75 133 LEU A O 1
ATOM 1082 N N . PHE A 1 134 ? 13.279 5.890 20.710 1.00 36.91 134 PHE A N 1
ATOM 1083 C CA . PHE A 1 134 ? 14.442 6.340 21.482 1.00 36.91 134 PHE A CA 1
ATOM 1084 C C . PHE A 1 134 ? 15.666 5.419 21.364 1.00 36.91 134 PHE A C 1
ATOM 1086 O O . PHE A 1 134 ? 16.774 5.865 21.643 1.00 36.91 134 PHE A O 1
ATOM 1093 N N . GLU A 1 135 ? 15.500 4.169 20.928 1.00 35.25 135 GLU A N 1
ATOM 1094 C CA . GLU A 1 135 ? 16.596 3.191 20.850 1.00 35.25 135 GLU A CA 1
ATOM 1095 C C . GLU A 1 135 ? 17.355 3.237 19.504 1.00 35.25 135 GLU A C 1
ATOM 1097 O O . GLU A 1 135 ? 18.438 2.673 19.390 1.00 35.25 135 GLU A O 1
ATOM 1102 N N . ILE A 1 136 ? 16.830 3.942 18.488 1.00 44.56 136 ILE A N 1
ATOM 1103 C CA . ILE A 1 136 ? 17.340 3.922 17.096 1.00 44.56 136 ILE A CA 1
ATOM 1104 C C . ILE A 1 136 ? 18.194 5.167 16.752 1.00 44.56 136 ILE A C 1
ATOM 1106 O O . ILE A 1 136 ? 18.502 5.435 15.590 1.00 44.56 136 ILE A O 1
ATOM 1110 N N . SER A 1 137 ? 18.638 5.957 17.734 1.00 34.59 137 SER A N 1
ATOM 1111 C CA . SER A 1 137 ? 19.584 7.050 17.466 1.00 34.59 137 SER A CA 1
ATOM 1112 C C . SER A 1 137 ? 21.031 6.547 17.400 1.00 34.59 137 SER A C 1
ATOM 1114 O O . SER A 1 137 ? 21.807 6.862 18.290 1.00 34.59 137 SER A O 1
ATOM 1116 N N . GLU A 1 138 ? 21.380 5.762 16.377 1.00 40.81 138 GLU A N 1
ATOM 1117 C CA . GLU A 1 138 ? 22.738 5.629 15.811 1.00 40.81 138 GLU A CA 1
ATOM 1118 C C . GLU A 1 138 ? 22.748 4.540 14.722 1.00 40.81 138 GLU A C 1
ATOM 1120 O O . GLU A 1 138 ? 22.447 3.394 15.021 1.00 40.81 138 GLU A O 1
ATOM 1125 N N . ILE A 1 139 ? 23.079 4.895 13.469 1.00 35.75 139 ILE A N 1
ATOM 1126 C CA . ILE A 1 139 ? 23.944 4.143 12.524 1.00 35.75 139 ILE A CA 1
ATOM 1127 C C . ILE A 1 139 ? 24.102 4.980 11.224 1.00 35.75 139 ILE A C 1
ATOM 1129 O O . ILE A 1 139 ? 23.099 5.403 10.642 1.00 35.75 139 ILE A O 1
ATOM 1133 N N . PRO A 1 140 ? 25.339 5.228 10.737 1.00 37.81 140 PRO A N 1
ATOM 1134 C CA . PRO A 1 140 ? 25.607 6.056 9.560 1.00 37.81 140 PRO A CA 1
ATOM 1135 C C . PRO A 1 140 ? 25.726 5.279 8.229 1.00 37.81 140 PRO A C 1
ATOM 1137 O O . PRO A 1 140 ? 26.135 4.125 8.189 1.00 37.81 140 PRO A O 1
ATOM 1140 N N . HIS A 1 141 ? 25.398 6.013 7.155 1.00 44.56 141 HIS A N 1
ATOM 1141 C CA . HIS A 1 141 ? 25.759 5.941 5.723 1.00 44.56 141 HIS A CA 1
ATOM 1142 C C . HIS A 1 141 ? 26.204 4.618 5.062 1.00 44.56 141 HIS A C 1
ATOM 1144 O O . HIS A 1 141 ? 27.230 4.054 5.425 1.00 44.56 141 HIS A O 1
ATOM 1150 N N . THR A 1 142 ? 25.598 4.286 3.904 1.00 38.38 142 THR A N 1
ATOM 1151 C CA . THR A 1 142 ? 26.284 4.281 2.580 1.00 38.38 142 THR A CA 1
ATOM 1152 C C . THR A 1 142 ? 25.360 3.945 1.385 1.00 38.38 142 THR A C 1
ATOM 1154 O O . THR A 1 142 ? 24.453 3.128 1.490 1.00 38.38 142 THR A O 1
ATOM 1157 N N . ASN A 1 143 ? 25.671 4.583 0.244 1.00 41.53 143 ASN A N 1
ATOM 1158 C CA . ASN A 1 143 ? 25.310 4.305 -1.164 1.00 41.53 143 ASN A CA 1
ATOM 1159 C C . ASN A 1 143 ? 23.838 4.496 -1.579 1.00 41.53 143 ASN A C 1
ATOM 1161 O O . ASN A 1 143 ? 23.038 3.566 -1.578 1.00 41.53 143 ASN A O 1
ATOM 1165 N N . VAL A 1 144 ? 23.523 5.722 -2.002 1.00 44.53 144 VAL A N 1
ATOM 1166 C CA . VAL A 1 144 ? 22.197 6.188 -2.434 1.00 44.53 144 VAL A CA 1
ATOM 1167 C C . VAL A 1 144 ? 22.057 6.016 -3.951 1.00 44.53 144 VAL A C 1
ATOM 1169 O O . VAL A 1 144 ? 22.950 6.421 -4.689 1.00 44.53 144 VAL A O 1
ATOM 1172 N N . CYS A 1 145 ? 20.953 5.436 -4.435 1.00 51.03 145 CYS A N 1
ATOM 1173 C CA . CYS A 1 145 ? 20.615 5.518 -5.858 1.00 51.03 145 CYS A CA 1
ATOM 1174 C C . CYS A 1 145 ? 20.262 6.983 -6.186 1.00 51.03 145 CYS A C 1
ATOM 1176 O O . CYS A 1 145 ? 19.310 7.520 -5.611 1.00 51.03 145 CYS A O 1
ATOM 1178 N N . ASP A 1 146 ? 21.019 7.629 -7.077 1.00 46.38 146 ASP A N 1
ATOM 1179 C CA . ASP A 1 146 ? 20.674 8.964 -7.574 1.00 46.38 146 ASP A CA 1
A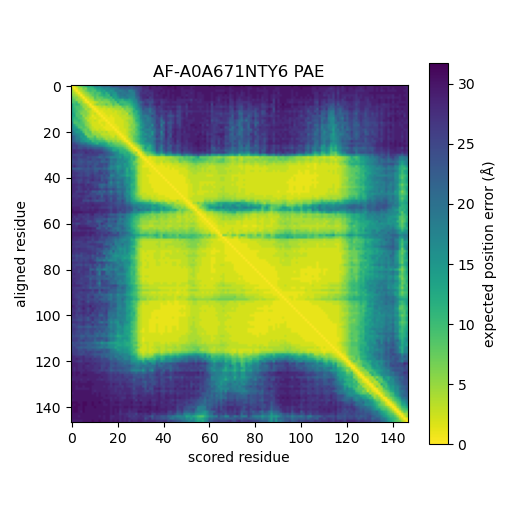TOM 1180 C C . ASP A 1 146 ? 19.323 8.915 -8.308 1.00 46.38 146 ASP A C 1
ATOM 1182 O O . ASP A 1 146 ? 19.036 7.991 -9.074 1.00 46.38 146 ASP A O 1
ATOM 1186 N N . LYS A 1 147 ? 18.466 9.884 -7.984 1.00 44.88 147 LYS A N 1
ATOM 1187 C CA . LYS A 1 147 ? 17.043 9.938 -8.340 1.00 44.88 147 LYS A CA 1
ATOM 1188 C C . LYS A 1 147 ? 16.780 10.630 -9.671 1.00 44.88 147 LYS A C 1
ATOM 1190 O O . LYS A 1 147 ? 17.498 11.604 -9.977 1.00 44.88 147 LYS A O 1
#

Foldseek 3Di:
DVPVVVVVVVVVVVVVVVVVVCVQVVPLDDDLVPLDDPLLVVLVVVLVVPDDPDDFDADADAQDCPPDDPLLRVLRGLVRLLVCLVPVQDDDCPDPSVVSSVSNNVSSVCCVVSCVDPDQPCVPSVVVVVVVVVVPPDDDDDDHDDD

Secondary structure (DSSP, 8-state):
-HHHHHHHHHHHHHHHHHHHHHHHHSS--SGGGGTS-HHHHHHHHHHHHTS-TT-----------TT--HHHHHHHHHHHHHHHHHHT----TTSHHHHHHHHHHHHHHHHHHTT-SPPP-IIIIIHHHHHHHHH--------PPP-

Organism: NCBI:txid1608454

InterPro domains:
  IPR008001 Macrophage colony stimulating factor-1 [PF05337] (34-113)
  IPR008001 Macrophage colony stimulating factor-1 [PTHR10058] (9-128)
  IPR009079 Four-helical cytokine-like, core [G3DSA:1.20.1250.10] (24-140)
  IPR009079 Four-helical cytokine-like, core [SSF47266] (29-131)

Sequence (147 aa):
SGSQVLAHSVRHLCIFLILCFHLVYAGVPGPCKHSVTQDHLLNLRRLIKNQLQNGCSITYTFTERQNLSVVCYVKAAFPHILELLNTQFRYAKDSDNYRYTNSLKNLIYNIYSQRCIPPINEEIEVTKSIFILFEISEIPHTNVCDK

Nearest PDB structures (foldseek):
  3uf2-assembly3_F  TM=9.399E-01  e=2.495E-04  Homo sapiens
  3uf2-assembly3_E  TM=9.442E-01  e=3.754E-04  Homo sapiens
  5lxf-assembly1_A  TM=8.999E-01  e=5.988E-04  Homo sapiens
  4fa8-assembly1_F  TM=9.140E-01  e=1.013E-03  Homo sapiens
  4wrm-assembly1_B  TM=7.922E-01  e=1.138E-03  Homo sapiens